Protein AF-A0A536D750-F1 (afdb_monomer_lite)

pLDDT: mean 85.9, std 13.41, range [39.44, 98.38]

Structure (mmCIF, N/CA/C/O backbone):
data_AF-A0A536D750-F1
#
_entry.id   AF-A0A536D750-F1
#
loop_
_atom_site.group_PDB
_atom_site.id
_atom_site.type_symbol
_atom_site.label_atom_id
_atom_site.label_alt_id
_atom_site.label_comp_id
_atom_site.label_asym_id
_atom_site.label_entity_id
_atom_site.label_seq_id
_atom_site.pdbx_PDB_ins_code
_atom_site.Cartn_x
_atom_site.Cartn_y
_atom_site.Cartn_z
_atom_site.occupancy
_atom_site.B_iso_or_equiv
_atom_site.auth_seq_id
_atom_site.auth_comp_id
_atom_site.auth_asym_id
_atom_site.auth_atom_id
_atom_site.pdbx_PDB_model_num
ATOM 1 N N . MET A 1 1 ? -4.254 4.580 -18.055 1.00 42.97 1 MET A N 1
ATOM 2 C CA . MET A 1 1 ? -5.616 4.025 -17.912 1.00 42.97 1 MET A CA 1
ATOM 3 C C . MET A 1 1 ? -6.383 4.841 -16.882 1.00 42.97 1 MET A C 1
ATOM 5 O O . MET A 1 1 ? -5.809 5.119 -15.829 1.00 42.97 1 MET A O 1
ATOM 9 N N . PRO A 1 2 ? -7.633 5.243 -17.158 1.00 39.44 2 PRO A N 1
ATOM 10 C CA . PRO A 1 2 ? -8.551 5.706 -16.121 1.00 39.44 2 PRO A CA 1
ATOM 11 C C . PRO A 1 2 ? -8.727 4.592 -15.084 1.00 39.44 2 PRO A C 1
ATOM 13 O O . PRO A 1 2 ? -8.839 3.428 -15.458 1.00 39.44 2 PRO A O 1
ATOM 16 N N . GLY A 1 3 ? -8.704 4.930 -13.798 1.00 53.62 3 GLY A N 1
ATOM 17 C CA . GLY A 1 3 ? -8.913 3.949 -12.733 1.00 53.62 3 GLY A CA 1
ATOM 18 C C . GLY A 1 3 ? -7.654 3.302 -12.165 1.00 53.62 3 GLY A C 1
ATOM 19 O O . GLY A 1 3 ? -7.817 2.413 -11.353 1.00 53.62 3 GLY A O 1
ATOM 20 N N . ALA A 1 4 ? -6.440 3.765 -12.505 1.00 63.03 4 ALA A N 1
ATOM 21 C CA . ALA A 1 4 ? -5.187 3.378 -11.829 1.00 63.03 4 ALA A CA 1
ATOM 22 C C . ALA A 1 4 ? -4.917 4.167 -10.515 1.00 63.03 4 ALA A C 1
ATOM 24 O O . ALA A 1 4 ? -3.771 4.349 -10.099 1.00 63.03 4 ALA A O 1
ATOM 25 N N . GLY A 1 5 ? -5.961 4.782 -9.949 1.00 83.44 5 GLY A N 1
ATOM 26 C CA . GLY A 1 5 ? -5.859 5.775 -8.879 1.00 83.44 5 GLY A CA 1
ATOM 27 C C . GLY A 1 5 ? -5.587 5.161 -7.509 1.00 83.44 5 GLY A C 1
ATOM 28 O O . GLY A 1 5 ? -5.862 3.984 -7.284 1.00 83.44 5 GLY A O 1
ATOM 29 N N . ALA A 1 6 ? -5.062 5.975 -6.595 1.00 90.81 6 ALA A N 1
ATOM 30 C CA . ALA A 1 6 ? -5.061 5.644 -5.176 1.00 90.81 6 ALA A CA 1
ATOM 31 C C . ALA A 1 6 ? -6.498 5.408 -4.677 1.00 90.81 6 ALA A C 1
ATOM 33 O O . ALA A 1 6 ? -7.440 5.987 -5.226 1.00 90.81 6 ALA A O 1
ATOM 34 N N . PHE A 1 7 ? -6.662 4.606 -3.627 1.00 93.06 7 PHE A N 1
ATOM 35 C CA . PHE A 1 7 ? -7.941 4.465 -2.933 1.00 93.06 7 PHE A CA 1
ATOM 36 C C . PHE A 1 7 ? -7.778 4.576 -1.419 1.00 93.06 7 PHE A C 1
ATOM 38 O O . PHE A 1 7 ? -6.715 4.289 -0.864 1.00 93.06 7 PHE A O 1
ATOM 45 N N . PHE A 1 8 ? -8.858 5.000 -0.771 1.00 94.62 8 PHE A N 1
ATOM 46 C CA . PHE A 1 8 ? -8.959 5.152 0.670 1.00 94.62 8 PHE A CA 1
ATOM 47 C C . PHE A 1 8 ? -10.338 4.683 1.133 1.00 94.62 8 PHE A C 1
ATOM 49 O O . PHE A 1 8 ? -11.349 5.043 0.529 1.00 94.62 8 PHE A O 1
ATOM 56 N N . PHE A 1 9 ? -10.358 3.893 2.199 1.00 95.44 9 PHE A N 1
ATOM 57 C CA . PHE A 1 9 ? -11.560 3.458 2.893 1.00 95.44 9 PHE A CA 1
ATOM 58 C C . PHE A 1 9 ? -11.446 3.882 4.353 1.00 95.44 9 PHE A C 1
ATOM 60 O O . PHE A 1 9 ? -10.487 3.514 5.027 1.00 95.44 9 PHE A O 1
ATOM 67 N N . GLU A 1 10 ? -12.414 4.652 4.835 1.00 95.62 10 GLU A N 1
ATOM 68 C CA . GLU A 1 10 ? -12.501 5.032 6.243 1.00 95.62 10 GLU A CA 1
ATOM 69 C C . GLU A 1 10 ? -13.126 3.895 7.064 1.00 95.62 10 GLU A C 1
ATOM 71 O O . GLU A 1 10 ? -14.076 3.246 6.618 1.00 95.62 10 GLU A O 1
ATOM 76 N N . GLY A 1 11 ? -12.584 3.644 8.256 1.00 95.19 11 GLY A N 1
ATOM 77 C CA . GLY A 1 11 ? -13.036 2.604 9.174 1.00 95.19 11 GLY A CA 1
ATOM 78 C C . GLY A 1 11 ? -12.674 2.942 10.620 1.00 95.19 11 GLY A C 1
ATOM 79 O O . GLY A 1 11 ? -12.925 4.047 11.090 1.00 95.19 11 GLY A O 1
ATOM 80 N N . SER A 1 12 ? -12.112 1.980 11.345 1.00 95.06 12 SER A N 1
ATOM 81 C CA . SER A 1 12 ? -11.676 2.130 12.731 1.00 95.06 12 SER A CA 1
ATOM 82 C C . SER A 1 12 ? -10.366 2.914 12.855 1.00 95.06 12 SER A C 1
ATOM 84 O O . SER A 1 12 ? -9.741 3.307 11.869 1.00 95.06 12 SER A O 1
ATOM 86 N N . ASP A 1 13 ? -9.917 3.087 14.095 1.00 94.38 13 ASP A N 1
ATOM 87 C CA . ASP A 1 13 ? -8.608 3.631 14.467 1.00 94.38 13 ASP A CA 1
ATOM 88 C C . ASP A 1 13 ? -7.420 2.737 14.062 1.00 94.38 13 ASP A C 1
ATOM 90 O O . ASP A 1 13 ? -6.269 3.174 14.091 1.00 94.38 13 ASP A O 1
ATOM 94 N N . VAL A 1 14 ? -7.677 1.494 13.643 1.00 94.94 14 VAL A N 1
ATOM 95 C CA . VAL A 1 14 ? -6.650 0.593 13.116 1.00 94.94 14 VAL A CA 1
ATOM 96 C C . VAL A 1 14 ? -6.488 0.819 11.613 1.00 94.94 14 VAL A C 1
ATOM 98 O O . VAL A 1 14 ? -7.323 0.413 10.800 1.00 94.94 14 VAL A O 1
ATOM 101 N N . GLY A 1 15 ? -5.371 1.445 11.244 1.00 94.69 15 GLY A N 1
ATOM 102 C CA . GLY A 1 15 ? -5.012 1.737 9.860 1.00 94.69 15 GLY A CA 1
ATOM 103 C C . GLY A 1 15 ? -4.198 0.641 9.158 1.00 94.69 15 GLY A C 1
ATOM 104 O O . GLY A 1 15 ? -3.268 0.068 9.722 1.00 94.69 15 GLY A O 1
ATOM 105 N N . CYS A 1 16 ? -4.505 0.394 7.884 1.00 95.88 16 CYS A N 1
ATOM 106 C CA . CYS A 1 16 ? -3.800 -0.520 6.987 1.00 95.88 16 CYS A CA 1
ATOM 107 C C . CYS A 1 16 ? -3.283 0.218 5.745 1.00 95.88 16 CYS A C 1
ATOM 109 O O . CYS A 1 16 ? -4.064 0.688 4.918 1.00 95.88 16 CYS A O 1
ATOM 111 N N . LEU A 1 17 ? -1.960 0.273 5.580 1.00 95.69 17 LEU A N 1
ATOM 112 C CA . LEU A 1 17 ? -1.319 0.784 4.367 1.00 95.69 17 LEU A CA 1
ATOM 113 C C . LEU A 1 17 ? -1.023 -0.379 3.414 1.00 95.69 17 LEU A C 1
ATOM 115 O O . LEU A 1 17 ? -0.252 -1.275 3.757 1.00 95.69 17 LEU A O 1
ATOM 119 N N . LEU A 1 18 ? -1.610 -0.364 2.218 1.00 95.44 18 LEU A N 1
ATOM 120 C CA . LEU A 1 18 ? -1.406 -1.394 1.202 1.00 95.44 18 LEU A CA 1
ATOM 121 C C . LEU A 1 18 ? -0.485 -0.888 0.092 1.00 95.44 18 LEU A C 1
ATOM 123 O O . LEU A 1 18 ? -0.765 0.124 -0.548 1.00 95.44 18 LEU A O 1
ATOM 127 N N . ILE A 1 19 ? 0.600 -1.621 -0.153 1.00 93.19 19 ILE A N 1
ATOM 128 C CA . ILE A 1 19 ? 1.629 -1.267 -1.132 1.00 93.19 19 ILE A CA 1
ATOM 129 C C . ILE A 1 19 ? 1.626 -2.282 -2.273 1.00 93.19 19 ILE A C 1
ATOM 131 O O . ILE A 1 19 ? 1.718 -3.487 -2.041 1.00 93.19 19 ILE A O 1
ATOM 135 N N . HIS A 1 20 ? 1.499 -1.799 -3.509 1.00 91.75 20 HIS A N 1
ATOM 136 C CA . HIS A 1 20 ? 1.585 -2.644 -4.697 1.00 91.75 20 HIS A CA 1
ATOM 137 C C . HIS A 1 20 ? 3.048 -2.898 -5.092 1.00 91.75 20 HIS A C 1
ATOM 139 O O . HIS A 1 20 ? 3.954 -2.165 -4.698 1.00 91.75 20 HIS A O 1
ATOM 145 N N . GLY A 1 21 ? 3.282 -3.934 -5.900 1.00 88.69 21 GLY A N 1
ATOM 146 C CA . GLY A 1 21 ? 4.617 -4.265 -6.407 1.00 88.69 21 GLY A CA 1
ATOM 147 C C . GLY A 1 21 ? 5.088 -3.358 -7.550 1.00 88.69 21 GLY A C 1
ATOM 148 O O . GLY A 1 21 ? 4.310 -2.576 -8.108 1.00 88.69 21 GLY A 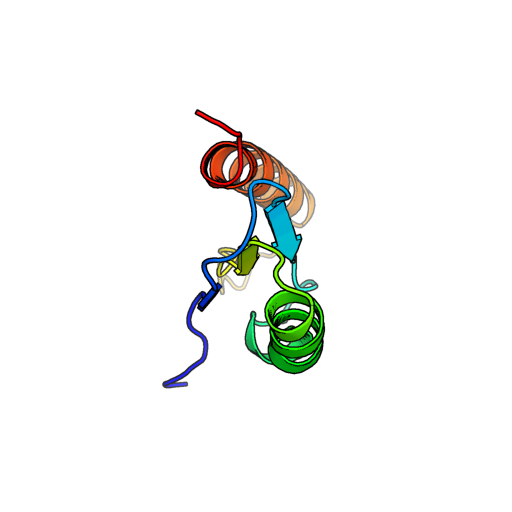O 1
ATOM 149 N N . PHE A 1 22 ? 6.370 -3.490 -7.913 1.00 87.00 22 PHE A N 1
ATOM 150 C CA . PHE A 1 22 ? 6.987 -2.821 -9.068 1.00 87.00 22 PHE A CA 1
ATOM 151 C C . PHE A 1 22 ? 6.198 -3.109 -10.348 1.00 87.00 22 PHE A C 1
ATOM 153 O O . PHE A 1 22 ? 5.711 -4.222 -10.532 1.00 87.00 22 PHE A O 1
ATOM 160 N N . THR A 1 23 ? 6.032 -2.099 -11.210 1.00 84.81 23 THR A N 1
ATOM 161 C CA . THR A 1 23 ? 5.153 -2.109 -12.407 1.00 84.81 23 THR A CA 1
ATOM 162 C C . THR A 1 23 ? 3.648 -2.282 -12.146 1.00 84.81 23 THR A C 1
ATOM 164 O O . THR A 1 23 ? 2.849 -2.188 -13.076 1.00 84.81 23 THR A O 1
ATOM 167 N N . GLY A 1 24 ? 3.246 -2.519 -10.895 1.00 87.50 24 GLY A N 1
ATOM 168 C CA . GLY A 1 24 ? 1.854 -2.670 -10.497 1.00 87.50 24 GLY A CA 1
ATOM 169 C C . GLY A 1 24 ? 1.143 -1.338 -10.275 1.00 87.50 24 GLY A C 1
ATOM 170 O O . GLY A 1 24 ? 1.710 -0.252 -10.383 1.00 87.50 24 GLY A O 1
ATOM 171 N N . THR A 1 25 ? -0.131 -1.444 -9.920 1.00 90.12 25 THR A N 1
ATOM 172 C CA . THR A 1 25 ? -0.997 -0.319 -9.562 1.00 90.12 25 THR A CA 1
ATOM 173 C C . THR A 1 25 ? -1.823 -0.684 -8.326 1.00 90.12 25 THR A C 1
ATOM 175 O O . THR A 1 25 ? -1.966 -1.876 -8.021 1.00 90.12 25 THR A O 1
ATOM 178 N N . PRO A 1 26 ? -2.422 0.289 -7.614 1.00 92.69 26 PRO A N 1
ATOM 179 C CA . PRO A 1 26 ? -3.312 -0.002 -6.485 1.00 92.69 26 PRO A CA 1
ATOM 180 C C . PRO A 1 26 ? -4.436 -0.999 -6.822 1.00 92.69 26 PRO A C 1
ATOM 182 O O . PRO A 1 26 ? -4.898 -1.757 -5.979 1.00 92.69 26 PRO A O 1
ATOM 185 N N . GLN A 1 27 ? -4.847 -1.080 -8.081 1.00 91.75 27 GLN A N 1
ATOM 186 C CA . GLN A 1 27 ? -5.943 -1.925 -8.550 1.00 91.75 27 GLN A CA 1
ATOM 187 C C . GLN A 1 27 ? -5.622 -3.409 -8.372 1.00 91.75 27 GLN A C 1
ATOM 189 O O . GLN A 1 27 ? -6.526 -4.196 -8.103 1.00 91.75 27 GLN A O 1
ATOM 194 N N . ASN A 1 28 ? -4.340 -3.789 -8.435 1.00 91.50 28 ASN A N 1
ATOM 195 C CA . ASN A 1 28 ? -3.905 -5.164 -8.192 1.00 91.50 28 ASN A CA 1
ATOM 196 C C . ASN A 1 28 ? -4.198 -5.636 -6.761 1.00 91.50 28 ASN A C 1
ATOM 198 O O . ASN A 1 28 ? -4.327 -6.834 -6.529 1.00 91.50 28 ASN A O 1
ATOM 202 N N . ILE A 1 29 ? -4.314 -4.703 -5.815 1.00 94.50 29 ILE A N 1
ATOM 203 C CA . ILE A 1 29 ? -4.542 -4.976 -4.391 1.00 94.50 29 ILE A CA 1
ATOM 204 C C . ILE A 1 29 ? -5.903 -4.459 -3.903 1.00 94.50 29 ILE A C 1
ATOM 206 O O . ILE A 1 29 ? -6.203 -4.550 -2.715 1.00 94.50 29 ILE A O 1
ATOM 210 N N . CYS A 1 30 ? -6.756 -3.970 -4.808 1.00 94.62 30 CYS A N 1
ATOM 211 C CA . CYS A 1 30 ? -8.104 -3.502 -4.483 1.00 94.62 30 CYS A CA 1
ATOM 212 C C . CYS A 1 30 ? -8.966 -4.580 -3.787 1.00 94.62 30 CYS A C 1
ATOM 214 O O . CYS A 1 30 ? -9.538 -4.270 -2.743 1.00 94.62 30 CYS A O 1
ATOM 216 N N . PRO A 1 31 ? -8.980 -5.863 -4.223 1.00 96.06 31 PRO A N 1
ATOM 217 C CA . PRO A 1 31 ? -9.751 -6.901 -3.528 1.00 96.06 31 PRO A CA 1
ATOM 218 C C . PRO A 1 31 ? -9.330 -7.116 -2.066 1.00 96.06 31 PRO A C 1
ATOM 220 O O . PRO A 1 31 ? -10.168 -7.406 -1.212 1.00 96.06 31 PRO A O 1
ATOM 223 N N . LEU A 1 32 ? -8.036 -6.955 -1.760 1.00 97.62 32 LEU A N 1
ATOM 224 C CA . LEU A 1 32 ? -7.540 -6.999 -0.383 1.00 97.62 32 LEU A CA 1
ATOM 225 C C . LEU A 1 32 ? -7.999 -5.764 0.402 1.00 97.62 32 LEU A C 1
ATOM 227 O O . LEU A 1 32 ? -8.421 -5.895 1.550 1.00 97.62 32 LEU A O 1
ATOM 231 N N . GLY A 1 33 ? -7.959 -4.585 -0.223 1.00 97.19 33 GLY A N 1
ATOM 232 C CA . GLY A 1 33 ? -8.476 -3.351 0.362 1.00 97.19 33 GLY A CA 1
ATOM 233 C C . GLY A 1 33 ? -9.946 -3.465 0.756 1.00 97.19 33 GLY A C 1
ATOM 234 O O . GLY A 1 33 ? -10.285 -3.218 1.911 1.00 97.19 33 GLY A O 1
ATOM 235 N N . ASP A 1 34 ? -10.791 -3.947 -0.156 1.00 97.38 34 ASP A N 1
ATOM 236 C CA . ASP A 1 34 ? -12.214 -4.189 0.101 1.00 97.38 34 ASP A CA 1
ATOM 237 C C . ASP A 1 34 ? -12.435 -5.194 1.241 1.00 97.38 34 ASP A C 1
ATOM 239 O O . ASP A 1 34 ? -13.309 -5.010 2.090 1.00 97.38 34 ASP A O 1
ATOM 243 N N . PHE A 1 35 ? -11.652 -6.274 1.282 1.00 98.38 35 PHE A N 1
ATOM 244 C CA . PHE A 1 35 ? -11.755 -7.299 2.322 1.00 98.38 35 PHE A CA 1
ATOM 245 C C . PHE A 1 35 ? -11.442 -6.760 3.726 1.00 98.38 35 PHE A C 1
ATOM 247 O O . PHE A 1 35 ? -12.102 -7.154 4.696 1.00 98.38 35 PHE A O 1
ATOM 254 N N . LEU A 1 36 ? -10.433 -5.892 3.835 1.00 98.19 36 LEU A N 1
ATOM 255 C CA . LEU A 1 36 ? -10.025 -5.252 5.088 1.00 98.19 36 LEU A CA 1
ATOM 256 C C . LEU A 1 36 ? -11.014 -4.154 5.496 1.00 98.19 36 LEU A C 1
ATOM 258 O O . LEU A 1 36 ? -11.436 -4.115 6.650 1.00 98.19 36 LEU A O 1
ATOM 262 N N . ALA A 1 37 ? -11.469 -3.340 4.542 1.00 97.69 37 ALA A N 1
ATOM 263 C CA . ALA A 1 37 ? -12.481 -2.312 4.776 1.00 97.69 37 ALA A CA 1
ATOM 264 C C . ALA A 1 37 ? -13.806 -2.918 5.269 1.00 97.69 37 ALA A C 1
ATOM 266 O O . ALA A 1 37 ? -14.391 -2.444 6.238 1.00 97.69 37 ALA A O 1
ATOM 267 N N . ARG A 1 38 ? -14.245 -4.050 4.696 1.00 98.12 38 ARG A N 1
ATOM 268 C CA . ARG A 1 38 ? -15.433 -4.797 5.167 1.00 98.12 38 ARG A CA 1
ATOM 269 C C . ARG A 1 38 ? -15.298 -5.356 6.586 1.00 98.12 38 ARG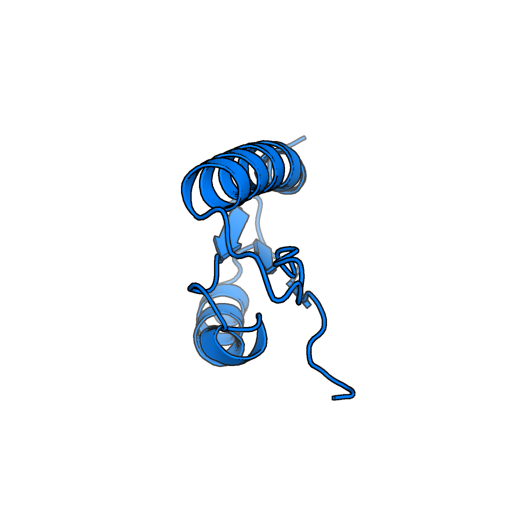 A C 1
ATOM 271 O O . ARG A 1 38 ? -16.304 -5.742 7.173 1.00 98.12 38 ARG A O 1
ATOM 278 N N . ARG A 1 39 ? -14.083 -5.416 7.137 1.00 98.06 39 ARG A N 1
ATOM 279 C CA . ARG A 1 39 ? -13.813 -5.760 8.546 1.00 98.06 39 ARG A CA 1
ATOM 280 C C . ARG A 1 39 ? -13.733 -4.538 9.456 1.00 98.06 39 ARG A C 1
ATOM 282 O O . ARG A 1 39 ? -13.430 -4.689 10.634 1.00 98.06 39 ARG A O 1
ATOM 289 N N . GLY A 1 40 ? -14.021 -3.357 8.921 1.00 97.31 40 GLY A N 1
ATOM 290 C CA . GLY A 1 40 ? -14.046 -2.107 9.660 1.00 97.31 40 GLY A CA 1
ATOM 291 C C . GLY A 1 40 ? -12.678 -1.465 9.840 1.00 97.31 40 GLY A C 1
ATOM 292 O O . GLY A 1 40 ? -12.568 -0.613 10.702 1.00 97.31 40 GLY A O 1
ATOM 293 N N . LEU A 1 41 ? -11.646 -1.844 9.082 1.00 97.31 41 LEU A N 1
ATOM 294 C CA . LEU A 1 41 ? -10.329 -1.197 9.153 1.00 97.31 41 LEU A CA 1
ATOM 295 C C . LEU A 1 41 ? -10.287 0.051 8.267 1.00 97.31 41 LEU A C 1
ATOM 297 O O . LEU A 1 41 ? -10.870 0.048 7.181 1.00 97.31 41 LEU A O 1
ATOM 301 N N . THR A 1 42 ? -9.542 1.077 8.685 1.00 96.50 42 THR A N 1
ATOM 302 C CA . THR A 1 42 ? -9.179 2.182 7.786 1.00 96.50 42 THR A CA 1
ATOM 303 C C . THR A 1 42 ? -8.091 1.695 6.833 1.00 96.50 42 THR A C 1
ATOM 305 O O . THR A 1 42 ? -7.077 1.155 7.269 1.00 96.50 42 THR A O 1
ATOM 308 N N . VAL A 1 43 ? -8.266 1.861 5.523 1.00 97.00 43 VAL A N 1
ATOM 309 C CA . VAL A 1 43 ? -7.350 1.329 4.504 1.00 97.00 43 VAL A CA 1
ATOM 310 C C . VAL A 1 43 ? -6.922 2.430 3.546 1.00 97.00 43 VAL A C 1
ATOM 312 O O . VAL A 1 43 ? -7.757 3.125 2.979 1.00 97.00 43 VAL A O 1
ATOM 315 N N . LEU A 1 44 ? -5.620 2.537 3.294 1.00 95.69 44 LEU A N 1
ATOM 316 C CA . LEU A 1 44 ? -5.046 3.418 2.281 1.00 95.69 44 LEU A CA 1
ATOM 317 C C . LEU A 1 44 ? -4.191 2.597 1.316 1.00 95.69 44 LEU A C 1
ATOM 319 O O . LEU A 1 44 ? -3.271 1.901 1.739 1.00 95.69 44 LEU A O 1
ATOM 323 N N . ALA A 1 45 ? -4.450 2.722 0.018 1.00 95.00 45 ALA A N 1
ATOM 324 C CA . ALA A 1 45 ? -3.583 2.203 -1.033 1.00 95.00 45 ALA A CA 1
ATOM 325 C C . ALA A 1 45 ? -3.184 3.351 -1.964 1.00 95.00 45 ALA A C 1
ATOM 327 O O . ALA A 1 45 ? -3.948 3.727 -2.862 1.00 95.00 45 ALA A O 1
ATOM 328 N N . PRO A 1 46 ? -2.012 3.960 -1.747 1.00 92.00 46 PRO A N 1
ATOM 329 C CA . PRO A 1 46 ? -1.566 5.058 -2.574 1.00 92.00 46 PRO A CA 1
ATOM 330 C C . PRO A 1 46 ? -0.992 4.542 -3.896 1.00 92.00 46 PRO A C 1
A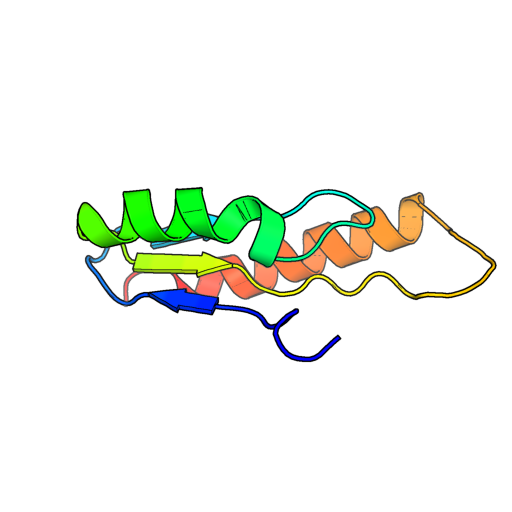TOM 332 O O . PRO A 1 46 ? -0.532 3.406 -4.004 1.00 92.00 46 PRO A O 1
ATOM 335 N N . ARG A 1 47 ? -0.976 5.406 -4.911 1.00 89.25 47 ARG A N 1
ATOM 336 C CA . ARG A 1 47 ? -0.267 5.125 -6.159 1.00 89.25 47 ARG A CA 1
ATOM 337 C C . ARG A 1 47 ? 1.197 5.507 -5.985 1.00 89.25 47 ARG A C 1
ATOM 339 O O . ARG A 1 47 ? 1.496 6.695 -5.871 1.00 89.25 47 ARG A O 1
ATOM 346 N N . LEU A 1 48 ? 2.089 4.519 -5.990 1.00 86.81 48 LEU A N 1
ATOM 347 C CA . LEU A 1 48 ? 3.521 4.792 -5.969 1.00 86.81 48 LEU A CA 1
ATOM 348 C C . LEU A 1 48 ? 3.956 5.372 -7.311 1.00 86.81 48 LEU A C 1
ATOM 350 O O . LEU A 1 48 ? 3.581 4.872 -8.377 1.00 86.81 48 LEU A O 1
ATOM 354 N N . ALA A 1 49 ? 4.758 6.433 -7.251 1.00 73.44 49 ALA A N 1
ATOM 355 C CA . ALA A 1 49 ? 5.482 6.892 -8.418 1.00 73.44 49 ALA A CA 1
ATOM 356 C C . ALA A 1 49 ? 6.485 5.800 -8.800 1.00 73.44 49 ALA A C 1
ATOM 358 O O . ALA A 1 49 ? 7.315 5.379 -8.001 1.00 73.44 49 ALA A O 1
ATOM 359 N N . HIS A 1 50 ? 6.383 5.312 -10.023 1.00 70.12 50 HIS A N 1
ATOM 360 C CA . HIS A 1 50 ? 7.513 4.710 -10.698 1.00 70.12 50 HIS A CA 1
ATOM 361 C C . HIS A 1 50 ? 7.711 5.584 -11.927 1.00 70.12 50 HIS A C 1
ATOM 363 O O . HIS A 1 50 ? 6.793 5.738 -12.739 1.00 70.12 50 HIS A O 1
ATOM 369 N N . GLU A 1 51 ? 8.848 6.263 -12.013 1.00 61.66 51 GLU A N 1
ATOM 370 C CA . GLU A 1 51 ? 9.156 7.039 -13.204 1.00 61.66 51 GLU A CA 1
ATOM 371 C C . GLU A 1 51 ? 9.152 6.075 -14.389 1.00 61.66 51 GLU A C 1
ATOM 373 O O . GLU A 1 51 ? 9.855 5.067 -14.409 1.00 61.66 51 GLU A O 1
ATOM 378 N N . ALA A 1 52 ? 8.275 6.333 -15.358 1.00 54.88 52 ALA A N 1
ATOM 379 C CA . ALA A 1 52 ? 8.230 5.596 -16.614 1.00 54.88 52 ALA A CA 1
ATOM 380 C C . ALA A 1 52 ? 9.356 6.096 -17.532 1.00 54.88 52 ALA A C 1
ATOM 382 O O . ALA A 1 52 ? 9.117 6.501 -18.669 1.00 54.88 52 ALA A O 1
ATOM 383 N N . THR A 1 53 ? 10.575 6.156 -17.004 1.00 55.66 53 THR A N 1
ATOM 384 C CA . THR A 1 53 ? 11.776 6.526 -17.743 1.00 55.66 53 THR A CA 1
ATOM 385 C C . THR A 1 53 ? 12.453 5.256 -18.240 1.00 55.66 53 THR A C 1
ATOM 387 O O . THR A 1 53 ? 12.428 4.224 -17.579 1.00 55.66 53 THR A O 1
ATOM 390 N N . LEU A 1 54 ? 13.058 5.321 -19.428 1.00 60.94 54 LEU A N 1
ATOM 391 C CA . LEU A 1 54 ? 13.845 4.217 -20.004 1.00 60.94 54 LEU A CA 1
ATOM 392 C C . LEU A 1 54 ? 15.040 3.809 -19.121 1.00 60.94 54 LEU A C 1
ATOM 394 O O . LEU A 1 54 ? 15.600 2.735 -19.321 1.00 60.94 54 LEU A O 1
ATOM 398 N N . ASP A 1 55 ? 15.403 4.657 -18.158 1.00 67.56 55 ASP A N 1
ATOM 399 C CA . ASP A 1 55 ? 16.478 4.454 -17.197 1.00 67.56 55 ASP A CA 1
ATOM 400 C C . ASP A 1 55 ? 15.892 4.106 -15.817 1.00 67.56 55 ASP A C 1
ATOM 402 O O . ASP A 1 55 ? 15.480 4.981 -15.047 1.00 67.56 55 ASP A O 1
ATOM 406 N N . PHE A 1 56 ? 15.761 2.803 -15.557 1.00 72.69 56 PHE A N 1
ATOM 407 C CA . PHE A 1 56 ? 15.275 2.267 -14.288 1.00 72.69 56 PHE A CA 1
ATOM 408 C C . PHE A 1 56 ? 16.427 2.128 -13.290 1.00 72.69 56 PHE A C 1
ATOM 410 O O . PHE A 1 56 ? 17.020 1.058 -13.149 1.00 72.69 56 PHE A O 1
ATOM 417 N N . ASP A 1 57 ? 16.694 3.195 -12.544 1.00 84.75 57 ASP A N 1
ATOM 418 C CA . ASP A 1 57 ? 17.508 3.113 -11.331 1.00 84.75 57 ASP A CA 1
ATOM 419 C C . ASP A 1 57 ? 16.672 2.512 -10.187 1.00 84.75 57 ASP A C 1
ATOM 421 O O . ASP A 1 57 ? 15.918 3.203 -9.497 1.00 84.75 57 ASP A O 1
ATOM 425 N N . LEU A 1 58 ? 16.778 1.191 -10.012 1.00 83.81 58 LEU A N 1
ATOM 426 C CA . LEU A 1 58 ? 16.030 0.451 -8.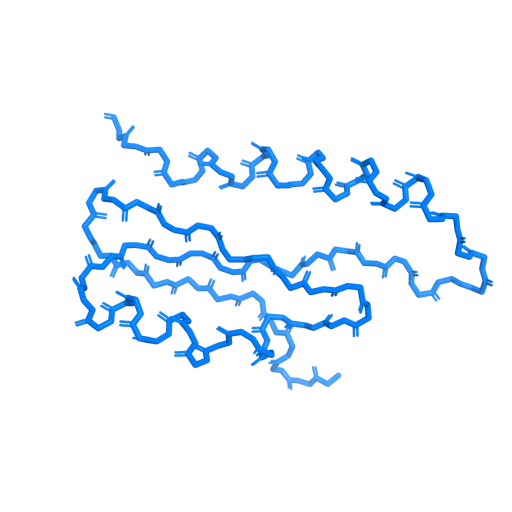990 1.00 83.81 58 LEU A CA 1
ATOM 427 C C . LEU A 1 58 ? 16.402 0.861 -7.559 1.00 83.81 58 LEU A C 1
ATOM 429 O O . LEU A 1 58 ? 15.557 0.757 -6.667 1.00 83.81 58 LEU A O 1
ATOM 433 N N . GLU A 1 59 ? 17.633 1.321 -7.331 1.00 87.06 59 GLU A N 1
ATOM 434 C CA . GLU A 1 59 ? 18.095 1.736 -6.006 1.00 87.06 59 GLU A CA 1
ATOM 435 C C . GLU A 1 59 ? 17.407 3.042 -5.606 1.00 87.06 59 GLU A C 1
ATOM 437 O O . GLU A 1 59 ? 16.774 3.128 -4.548 1.00 87.06 59 GLU A O 1
ATOM 442 N N . ARG A 1 60 ? 17.423 4.027 -6.510 1.00 86.00 60 ARG A N 1
ATOM 443 C CA . ARG A 1 60 ? 16.707 5.294 -6.334 1.00 86.00 60 ARG A CA 1
ATOM 444 C C . ARG A 1 60 ? 15.200 5.090 -6.198 1.00 86.00 60 ARG A C 1
ATOM 446 O O . ARG A 1 60 ? 14.607 5.625 -5.261 1.00 86.00 60 ARG A O 1
ATOM 453 N N . ILE A 1 61 ? 14.589 4.279 -7.066 1.00 85.69 61 ILE A N 1
ATOM 454 C CA . ILE A 1 61 ? 13.153 3.957 -6.994 1.00 85.69 61 ILE A CA 1
ATOM 455 C C . ILE A 1 61 ? 12.812 3.347 -5.628 1.00 85.69 61 ILE A C 1
ATOM 457 O O . ILE A 1 61 ? 11.833 3.744 -4.998 1.00 85.69 61 ILE A O 1
ATOM 461 N N . GLY A 1 62 ? 13.635 2.421 -5.128 1.00 86.44 62 GLY A N 1
ATOM 462 C CA . GLY A 1 62 ? 13.444 1.823 -3.807 1.00 86.44 62 GLY A CA 1
ATOM 463 C C . GLY A 1 62 ? 13.485 2.849 -2.668 1.00 86.44 62 GLY A C 1
ATOM 464 O O . GLY A 1 62 ? 12.647 2.805 -1.762 1.00 86.44 62 GLY A O 1
ATOM 465 N N . LEU A 1 63 ? 14.420 3.803 -2.719 1.00 89.31 63 LEU A N 1
ATOM 466 C CA . LEU A 1 63 ? 14.523 4.878 -1.727 1.00 89.31 63 LEU A CA 1
ATOM 467 C C . LEU A 1 63 ? 13.322 5.832 -1.776 1.00 89.31 63 LEU A C 1
ATOM 469 O O . LEU A 1 63 ? 12.775 6.183 -0.726 1.00 89.31 63 LEU A O 1
ATOM 473 N N . GLU A 1 64 ? 12.876 6.210 -2.972 1.00 87.69 64 GLU A N 1
ATOM 474 C CA . GLU A 1 64 ? 11.681 7.037 -3.168 1.00 87.69 64 GLU A CA 1
ATOM 475 C C . GLU A 1 64 ? 10.428 6.338 -2.636 1.00 87.69 64 GLU A C 1
ATOM 477 O O . GLU A 1 64 ? 9.626 6.946 -1.923 1.00 87.69 64 GLU A O 1
ATOM 482 N N . TRP A 1 65 ? 10.290 5.038 -2.901 1.00 89.25 65 TRP A N 1
ATOM 483 C CA . TRP A 1 65 ? 9.192 4.224 -2.388 1.00 89.25 65 TRP A CA 1
ATOM 484 C C . TRP A 1 65 ? 9.198 4.177 -0.866 1.00 89.25 65 TRP A C 1
ATOM 486 O O . TRP A 1 65 ? 8.161 4.382 -0.237 1.00 89.25 65 TRP A O 1
ATOM 496 N N . LEU A 1 66 ? 10.363 3.968 -0.250 1.00 90.00 66 LEU A N 1
ATOM 497 C CA . LEU A 1 66 ? 10.487 3.957 1.203 1.00 90.00 66 LEU A CA 1
ATOM 498 C C . LEU A 1 66 ? 10.105 5.312 1.817 1.00 90.00 66 LEU A C 1
ATOM 500 O O . LEU A 1 66 ? 9.375 5.351 2.812 1.00 90.00 66 LEU A O 1
ATOM 504 N N . ALA A 1 67 ? 10.576 6.419 1.237 1.00 89.19 67 ALA A N 1
ATOM 505 C CA . ALA A 1 67 ? 10.224 7.764 1.686 1.00 89.19 67 ALA A CA 1
ATOM 506 C C . ALA A 1 67 ? 8.711 8.007 1.578 1.00 89.19 67 ALA A C 1
ATOM 508 O O . ALA A 1 67 ? 8.075 8.473 2.528 1.00 89.19 67 ALA A O 1
ATOM 509 N N . PHE A 1 68 ? 8.121 7.603 0.455 1.00 88.38 68 PHE A N 1
ATOM 510 C CA . PHE A 1 68 ? 6.698 7.730 0.196 1.00 88.38 68 PHE A CA 1
ATOM 511 C C . PHE A 1 68 ? 5.855 6.913 1.190 1.00 88.38 68 PHE A C 1
ATOM 513 O O . PHE A 1 68 ? 4.906 7.441 1.776 1.00 88.38 68 PHE A O 1
ATOM 520 N N . VAL A 1 69 ? 6.221 5.652 1.445 1.00 89.62 69 VAL A N 1
ATOM 521 C CA . VAL A 1 69 ? 5.562 4.779 2.433 1.00 89.62 69 VAL A CA 1
ATOM 522 C C . VAL A 1 69 ? 5.589 5.414 3.825 1.00 89.62 69 VAL A C 1
ATOM 524 O O . VAL A 1 69 ? 4.556 5.479 4.491 1.00 89.62 69 VAL A O 1
ATOM 527 N N . ARG A 1 70 ? 6.743 5.949 4.248 1.00 88.88 70 ARG A N 1
ATOM 528 C CA . ARG A 1 70 ? 6.901 6.619 5.553 1.00 88.88 70 ARG A CA 1
ATOM 529 C C . ARG A 1 70 ? 6.046 7.876 5.691 1.00 88.88 70 ARG A C 1
ATOM 531 O O . ARG A 1 70 ? 5.597 8.189 6.791 1.00 88.88 70 ARG A O 1
ATOM 538 N N . GLN A 1 71 ? 5.848 8.621 4.607 1.00 87.38 71 GLN A N 1
ATOM 539 C CA . GLN A 1 71 ? 4.976 9.791 4.616 1.00 87.38 71 GLN A CA 1
ATOM 540 C C . GLN A 1 71 ? 3.507 9.380 4.771 1.00 87.38 71 GLN A C 1
ATOM 542 O O . GLN A 1 71 ? 2.792 9.958 5.588 1.00 87.38 71 GLN A O 1
ATOM 547 N N . HIS A 1 72 ? 3.064 8.368 4.023 1.00 87.19 72 HIS A N 1
ATOM 548 C CA . HIS A 1 72 ? 1.654 7.976 3.972 1.00 87.19 72 HIS A CA 1
ATOM 549 C C . HIS A 1 72 ? 1.209 7.165 5.186 1.00 87.19 72 HIS A C 1
ATOM 551 O O . HIS A 1 72 ? 0.044 7.246 5.565 1.00 87.19 72 HIS A O 1
ATOM 557 N N . SER A 1 73 ? 2.115 6.456 5.865 1.00 85.69 73 SER A N 1
ATOM 558 C CA . SER A 1 73 ? 1.776 5.780 7.123 1.00 85.69 73 SER A CA 1
ATOM 559 C C . SER A 1 73 ? 1.302 6.753 8.210 1.00 85.69 73 SER A C 1
ATOM 561 O O . SER A 1 73 ? 0.565 6.350 9.100 1.00 85.69 73 SER A O 1
ATOM 563 N N . ARG A 1 74 ? 1.682 8.038 8.136 1.00 85.75 74 ARG A N 1
ATOM 564 C CA . ARG A 1 74 ? 1.237 9.074 9.086 1.00 85.75 74 ARG A CA 1
ATOM 565 C C . ARG A 1 74 ? -0.232 9.456 8.925 1.00 85.75 74 ARG A C 1
ATOM 567 O O . ARG A 1 74 ? -0.829 9.903 9.891 1.00 85.75 74 ARG A O 1
ATOM 574 N N . ILE A 1 75 ? -0.809 9.266 7.736 1.00 82.75 75 ILE A N 1
ATOM 575 C CA . ILE A 1 75 ? -2.240 9.518 7.476 1.00 82.75 75 ILE A CA 1
ATOM 576 C C . ILE A 1 75 ? -3.110 8.575 8.314 1.00 82.75 75 ILE A C 1
ATOM 578 O O . ILE A 1 75 ? -4.229 8.909 8.675 1.00 82.75 75 ILE A O 1
ATOM 582 N N . LEU A 1 76 ? -2.575 7.394 8.615 1.00 84.94 76 LEU A N 1
ATOM 583 C CA . LEU A 1 76 ? -3.253 6.325 9.333 1.00 84.94 76 LEU A CA 1
ATOM 584 C C . LEU A 1 76 ? -2.937 6.311 10.835 1.00 84.94 76 LEU A C 1
ATOM 586 O O . LEU A 1 76 ? -3.343 5.381 11.527 1.00 84.94 76 LEU A O 1
ATOM 590 N N . ALA A 1 77 ? -2.166 7.282 11.331 1.00 76.31 77 ALA A N 1
ATOM 591 C CA . ALA A 1 77 ? -1.893 7.379 12.755 1.00 76.31 77 ALA A CA 1
ATOM 592 C C . ALA 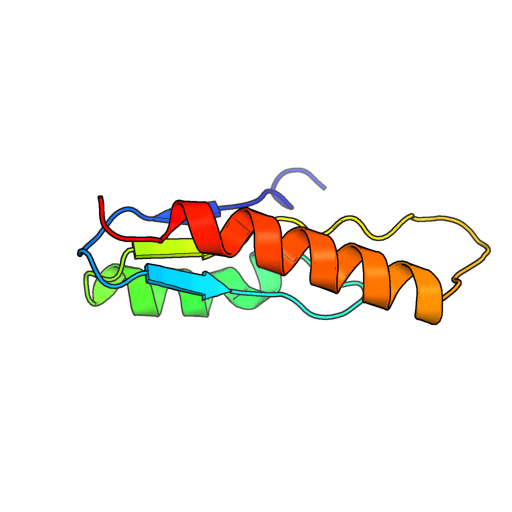A 1 77 ? -3.164 7.847 13.489 1.00 76.31 77 ALA A C 1
ATOM 594 O O . ALA A 1 77 ? -3.833 8.758 12.993 1.00 76.31 77 ALA A O 1
ATOM 595 N N . PRO A 1 78 ? -3.504 7.260 14.650 1.00 65.44 78 PRO A N 1
ATOM 596 C CA . PRO A 1 78 ? -4.569 7.796 15.488 1.00 65.44 78 PRO A CA 1
ATOM 597 C C . PRO A 1 78 ? -4.247 9.244 15.896 1.00 65.44 78 PRO A C 1
AT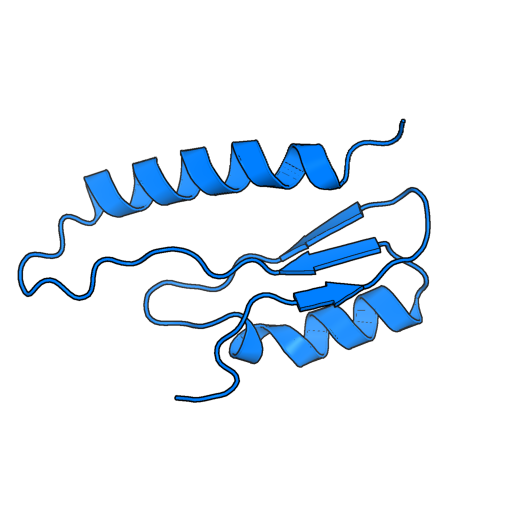OM 599 O O . PRO A 1 78 ? -3.072 9.606 16.023 1.00 65.44 78 PRO A O 1
ATOM 602 N N . ALA A 1 79 ? -5.300 10.052 16.045 1.00 60.31 79 ALA A N 1
ATOM 603 C CA . ALA A 1 79 ? -5.220 11.456 16.454 1.00 60.31 79 ALA A CA 1
ATOM 604 C C . ALA A 1 79 ? -4.653 11.634 17.871 1.00 60.31 79 ALA A C 1
ATOM 606 O O . ALA A 1 79 ? -4.903 10.754 18.727 1.00 60.31 79 ALA A O 1
#

Sequence (79 aa):
MPGAGAFFFEGSDVGCLLIHGFTGTPQNICPLGDFLARRGLTVLAPRLAHEATLDFDLERIGLEWLAFVRQHSRILAPA

Radius of gyration: 13.46 Å; chains: 1; bounding box: 34×19×36 Å

Foldseek 3Di:
DPPLAKDWAAFDLAEDEDEDDPVDGLVVCVVVQVVVSVVRHTYTYGGQDDPPDPDRPVVVSVVSVVVVSVVVVVVSHGD

Secondary structure (DSSP, 8-state):
-TT---EEE--SS-EEE--PPTT--GGGGHHHHHHHHTTT-EEEE--------S---HHHHHHHHHHHHHHHGGGGS--